Protein AF-R7QZA1-F1 (afdb_monomer_lite)

Secondary structure (DSSP, 8-state):
-HHHHHHHHHHHHHHHHHHHHTT-HHHHHHHHHHHHHHHHHTT--HHHHHHHHHHHHHHHT-HHHHHHHHHHHHHHGGGTTGGGGSGGGTT----PPPHHHHHHHHHHHHHHTT-HHHHGGGTTTGGGG-

pLDDT: mean 94.54, std 4.52, range [63.0, 98.5]

Radius of gyration: 15.65 Å; chains: 1; bounding box: 40×24×46 Å

Structure (mmCIF, N/CA/C/O backbone):
data_AF-R7QZA1-F1
#
_entry.id   AF-R7QZA1-F1
#
loop_
_atom_site.group_PDB
_atom_site.id
_atom_site.type_symbol
_atom_site.label_atom_id
_atom_site.label_alt_id
_atom_site.label_comp_id
_atom_site.label_asym_id
_atom_site.label_entity_id
_atom_site.label_seq_id
_atom_site.pdbx_PDB_ins_code
_atom_site.Cartn_x
_atom_site.Cartn_y
_atom_site.Cartn_z
_atom_site.occupancy
_atom_site.B_iso_or_equiv
_atom_site.auth_seq_id
_atom_site.auth_comp_id
_atom_site.auth_asym_id
_atom_site.auth_atom_id
_atom_site.pdbx_PDB_model_num
ATOM 1 N N . MET A 1 1 ? 3.868 4.791 -19.914 1.00 91.19 1 MET A N 1
ATOM 2 C CA . MET A 1 1 ? 3.240 3.772 -19.039 1.00 91.19 1 MET A CA 1
ATOM 3 C C . MET A 1 1 ? 3.410 4.095 -17.564 1.00 91.19 1 MET A C 1
ATOM 5 O O . MET A 1 1 ? 2.416 4.405 -16.925 1.00 91.19 1 MET A O 1
ATOM 9 N N . PHE A 1 2 ? 4.637 4.113 -17.031 1.00 92.81 2 PHE A N 1
ATOM 10 C CA . PHE A 1 2 ? 4.873 4.350 -15.596 1.00 92.81 2 PHE A CA 1
ATOM 11 C C . PHE A 1 2 ? 4.311 5.692 -15.090 1.00 92.81 2 PHE A C 1
ATOM 13 O O . PHE A 1 2 ? 3.641 5.731 -14.064 1.00 92.81 2 PHE A O 1
ATOM 20 N N . SER A 1 3 ? 4.501 6.782 -15.843 1.00 93.62 3 SER A N 1
ATOM 21 C CA . SER A 1 3 ? 3.927 8.099 -15.515 1.00 93.62 3 SER A CA 1
ATOM 22 C C . SER A 1 3 ? 2.399 8.083 -15.417 1.00 93.62 3 SER A C 1
ATOM 24 O O . SER A 1 3 ? 1.824 8.775 -14.581 1.00 93.62 3 SER A O 1
ATOM 26 N N . GLU A 1 4 ? 1.745 7.279 -16.258 1.00 95.44 4 GLU A N 1
ATOM 27 C CA . GLU A 1 4 ? 0.286 7.252 -16.360 1.00 95.44 4 GLU A CA 1
ATOM 28 C C . GLU A 1 4 ? -0.306 6.510 -15.171 1.00 95.44 4 GLU A C 1
ATOM 30 O O . GLU A 1 4 ? -1.271 6.994 -14.585 1.00 95.44 4 GLU A O 1
ATOM 35 N N . TYR A 1 5 ? 0.334 5.412 -14.754 1.00 96.38 5 TYR A N 1
ATOM 36 C CA . TYR A 1 5 ? 0.032 4.758 -13.485 1.00 96.38 5 TYR A CA 1
ATOM 37 C C . TYR A 1 5 ? 0.113 5.756 -12.323 1.00 96.38 5 TYR A C 1
ATOM 39 O O . TYR A 1 5 ? -0.856 5.899 -11.581 1.00 96.38 5 TYR A O 1
ATOM 47 N N . GLN A 1 6 ? 1.223 6.498 -12.200 1.00 95.50 6 GLN A N 1
ATOM 48 C CA . GLN A 1 6 ? 1.401 7.456 -11.100 1.00 95.50 6 GLN A CA 1
ATOM 49 C C . GLN A 1 6 ? 0.320 8.542 -11.109 1.00 95.50 6 GLN A C 1
ATOM 51 O O . GLN A 1 6 ? -0.262 8.843 -10.067 1.00 95.50 6 GLN A O 1
ATOM 56 N N . ARG A 1 7 ? 0.001 9.097 -12.285 1.00 98.00 7 ARG A N 1
ATOM 57 C CA . ARG A 1 7 ? -1.039 10.123 -12.413 1.00 98.00 7 ARG A CA 1
ATOM 58 C C . ARG A 1 7 ? -2.415 9.584 -12.030 1.00 98.00 7 ARG A C 1
ATOM 60 O O . ARG A 1 7 ? -3.106 10.216 -11.237 1.00 98.00 7 ARG A O 1
ATOM 67 N N . VAL A 1 8 ? -2.826 8.448 -12.593 1.00 98.06 8 VAL A N 1
ATOM 68 C CA . VAL A 1 8 ? -4.161 7.883 -12.339 1.00 98.06 8 VAL A CA 1
ATOM 69 C C . VAL A 1 8 ? -4.284 7.432 -10.883 1.00 98.06 8 VAL A C 1
ATOM 71 O O . VAL A 1 8 ? -5.282 7.748 -10.238 1.00 98.06 8 VAL A O 1
ATOM 74 N N . ASN A 1 9 ? -3.250 6.792 -10.328 1.00 97.06 9 ASN A N 1
ATOM 75 C CA . ASN A 1 9 ? -3.229 6.402 -8.921 1.00 97.06 9 ASN A CA 1
ATOM 76 C C . ASN A 1 9 ? -3.318 7.623 -7.991 1.00 97.06 9 ASN A C 1
ATOM 78 O O . ASN A 1 9 ? -4.054 7.588 -7.010 1.00 97.06 9 ASN A O 1
ATOM 82 N N . GLY A 1 10 ? -2.624 8.719 -8.320 1.00 97.69 10 GLY A N 1
ATOM 83 C CA . GLY A 1 10 ? -2.718 9.980 -7.581 1.00 97.69 10 GLY A CA 1
ATOM 84 C C . GLY A 1 10 ? -4.120 10.597 -7.613 1.00 97.69 10 GLY A C 1
ATOM 85 O O . GLY A 1 10 ? -4.598 11.072 -6.585 1.00 97.69 10 GLY A O 1
ATOM 86 N N . ILE A 1 11 ? -4.813 10.538 -8.757 1.00 98.31 11 ILE A N 1
ATOM 87 C CA . ILE A 1 11 ? -6.209 10.993 -8.877 1.00 98.31 11 ILE A CA 1
ATOM 88 C C . ILE A 1 11 ? -7.128 10.143 -7.993 1.00 98.31 11 ILE A C 1
ATOM 90 O O . ILE A 1 11 ? -7.892 10.700 -7.206 1.00 98.31 11 ILE A O 1
ATOM 94 N N . PHE A 1 12 ? -7.031 8.811 -8.070 1.00 98.00 12 PHE A N 1
ATOM 95 C CA . PHE A 1 12 ? -7.829 7.918 -7.223 1.00 98.00 12 PHE A CA 1
ATOM 96 C C . PHE A 1 12 ? -7.540 8.121 -5.739 1.00 98.00 12 PHE A C 1
ATOM 98 O O . PHE A 1 12 ? -8.478 8.169 -4.949 1.00 98.00 12 PHE A O 1
ATOM 105 N N . HIS A 1 13 ? -6.279 8.333 -5.363 1.00 97.69 13 HIS A N 1
ATOM 106 C CA . HIS A 1 13 ? -5.926 8.643 -3.984 1.00 97.69 13 HIS A CA 1
ATOM 107 C C . HIS A 1 13 ? -6.537 9.974 -3.517 1.00 97.69 13 HIS A C 1
ATOM 109 O O . HIS A 1 13 ? -7.097 10.046 -2.427 1.00 97.69 13 HIS A O 1
ATOM 115 N N . GLY A 1 14 ? -6.516 11.019 -4.351 1.00 98.19 14 GLY A N 1
ATOM 116 C CA . GLY A 1 14 ? -7.181 12.288 -4.039 1.00 98.19 14 GLY A CA 1
ATOM 117 C C . GLY A 1 14 ? -8.697 12.137 -3.857 1.00 98.19 14 GLY A C 1
ATOM 118 O O . GLY A 1 14 ? -9.266 12.687 -2.914 1.00 98.19 14 GLY A O 1
ATOM 119 N N . MET A 1 15 ? -9.347 11.345 -4.717 1.00 98.44 15 MET A N 1
ATOM 120 C CA . MET A 1 15 ? -10.767 10.999 -4.574 1.00 98.44 15 MET A CA 1
ATOM 121 C C . MET A 1 15 ? -11.029 10.201 -3.292 1.00 98.44 15 MET A C 1
ATOM 123 O O . MET A 1 15 ? -12.037 10.430 -2.633 1.00 98.44 15 MET A O 1
ATOM 127 N N . TYR A 1 16 ? -10.116 9.302 -2.918 1.00 98.31 16 TYR A N 1
ATOM 128 C CA . TYR A 1 16 ? -10.225 8.476 -1.717 1.00 98.31 16 TYR A CA 1
ATOM 129 C C . TYR A 1 16 ? -10.177 9.341 -0.458 1.00 98.31 16 TYR A C 1
ATOM 131 O O . TYR A 1 16 ? -11.059 9.245 0.390 1.00 98.31 16 TYR A O 1
ATOM 139 N N . LEU A 1 17 ? -9.221 10.272 -0.380 1.00 97.69 17 LEU A N 1
ATOM 140 C CA . LEU A 1 17 ? -9.145 11.234 0.722 1.00 97.69 17 LEU A CA 1
ATOM 141 C C . LEU A 1 17 ? -10.403 12.110 0.811 1.00 97.69 17 LEU A C 1
ATOM 143 O O . LEU A 1 17 ? -10.862 12.427 1.909 1.00 97.69 17 LEU A O 1
ATOM 147 N N . LEU A 1 18 ? -10.982 12.491 -0.333 1.00 98.38 18 LEU A N 1
ATOM 148 C CA . LEU A 1 18 ? -12.240 13.234 -0.362 1.00 98.38 18 LEU A CA 1
ATOM 149 C C . LEU A 1 18 ? -13.416 12.390 0.154 1.00 98.38 18 LEU A C 1
ATOM 151 O O . LEU A 1 18 ? -14.217 12.909 0.927 1.00 98.38 18 LEU A O 1
ATOM 155 N N . ALA A 1 19 ? -13.497 11.116 -0.235 1.00 98.31 19 ALA A N 1
ATOM 156 C CA . ALA A 1 19 ? -14.520 10.186 0.243 1.00 98.31 19 ALA A CA 1
ATOM 157 C C . ALA A 1 19 ? -14.430 9.990 1.764 1.00 98.31 19 ALA A C 1
ATOM 159 O O . ALA A 1 19 ? -15.436 10.128 2.453 1.00 98.31 19 ALA A O 1
ATOM 160 N N . LEU A 1 20 ? -13.220 9.793 2.302 1.00 96.88 20 LEU A N 1
ATOM 161 C CA . LEU A 1 20 ? -12.992 9.717 3.748 1.00 96.88 20 LEU A CA 1
ATOM 162 C C . LEU A 1 20 ? -13.439 10.988 4.475 1.00 96.88 20 LEU A C 1
ATOM 164 O O . LEU A 1 20 ? -14.112 10.910 5.498 1.00 96.88 20 LEU A O 1
ATOM 168 N N . LYS A 1 21 ? -13.111 12.169 3.933 1.00 97.69 21 LYS A N 1
ATOM 169 C CA . LYS A 1 21 ? -13.537 13.458 4.503 1.00 97.69 21 LYS A CA 1
ATOM 170 C C . LYS A 1 21 ? -15.062 13.624 4.514 1.00 97.69 21 LYS A C 1
ATOM 172 O O . LYS A 1 21 ? -15.581 14.366 5.341 1.00 97.69 21 LYS A O 1
ATOM 177 N N . GLN A 1 22 ? -15.757 12.989 3.575 1.00 98.00 22 GLN A N 1
ATOM 178 C CA . GLN A 1 22 ? -17.217 12.996 3.470 1.00 98.00 22 GLN A CA 1
ATOM 179 C C . GLN A 1 22 ? -17.873 11.821 4.207 1.00 98.00 22 GLN A C 1
ATOM 181 O O . GLN A 1 22 ? -19.086 11.667 4.109 1.00 98.00 22 GLN A O 1
ATOM 186 N N . GLU A 1 23 ? -17.089 11.000 4.916 1.00 96.94 23 GLU A N 1
ATOM 187 C CA . GLU A 1 23 ? -17.543 9.776 5.587 1.00 96.94 23 GLU A CA 1
ATOM 188 C C . GLU A 1 23 ? -18.220 8.764 4.632 1.00 96.94 23 GLU A C 1
ATOM 190 O O . GLU A 1 23 ? -18.958 7.875 5.055 1.00 96.94 23 GLU A O 1
ATOM 195 N N . ASP A 1 24 ? -17.936 8.847 3.326 1.00 98.19 24 ASP A N 1
ATOM 196 C CA . ASP A 1 24 ? -18.437 7.911 2.315 1.00 98.19 24 ASP A CA 1
ATOM 197 C C . ASP A 1 24 ? -17.512 6.691 2.218 1.00 98.19 24 ASP A C 1
ATOM 199 O O . ASP A 1 24 ? -16.702 6.540 1.295 1.00 98.19 24 ASP A O 1
ATOM 203 N N . LEU A 1 25 ? -17.626 5.803 3.208 1.00 96.19 25 LEU A N 1
ATOM 204 C CA . LEU A 1 25 ? -16.818 4.583 3.282 1.00 96.19 25 LEU A CA 1
ATOM 205 C C . LEU A 1 25 ? -17.056 3.655 2.085 1.00 96.19 25 LEU A C 1
ATOM 207 O O . LEU A 1 25 ? -16.124 3.017 1.600 1.00 96.19 25 LEU A O 1
ATOM 211 N N . LYS A 1 26 ? -18.278 3.622 1.541 1.00 98.12 26 LYS A N 1
ATOM 212 C CA . LYS A 1 26 ? -18.586 2.816 0.353 1.00 98.12 26 LYS A CA 1
ATOM 213 C C . LYS A 1 26 ? -17.762 3.280 -0.848 1.00 98.12 26 LYS A C 1
ATOM 215 O O . LYS A 1 26 ? -17.214 2.447 -1.574 1.00 98.12 26 LYS A O 1
ATOM 220 N N . MET A 1 27 ? -17.662 4.592 -1.054 1.00 98.25 27 MET A N 1
ATOM 221 C CA . MET A 1 27 ? -16.810 5.157 -2.095 1.00 98.25 27 MET A CA 1
ATOM 222 C C . MET A 1 27 ? -15.321 4.947 -1.788 1.00 98.25 27 MET A C 1
ATOM 224 O O . MET A 1 27 ? -14.554 4.663 -2.708 1.00 98.25 27 MET A O 1
ATOM 228 N N . ALA A 1 28 ? -14.908 5.017 -0.518 1.00 98.38 28 ALA A N 1
ATOM 229 C CA . ALA A 1 28 ? -13.529 4.744 -0.115 1.00 98.38 28 ALA A CA 1
ATOM 230 C C . ALA A 1 28 ? -13.092 3.304 -0.462 1.00 98.38 28 ALA A C 1
ATOM 232 O O . ALA A 1 28 ? -12.062 3.134 -1.118 1.00 98.38 28 ALA A O 1
ATOM 233 N N . HIS A 1 29 ? -13.902 2.287 -0.130 1.00 98.19 29 HIS A N 1
ATOM 234 C CA . HIS A 1 29 ? -13.655 0.893 -0.534 1.00 98.19 29 HIS A CA 1
ATOM 235 C C . HIS A 1 29 ? -13.566 0.748 -2.054 1.00 98.19 29 HIS A C 1
ATOM 237 O O . HIS A 1 29 ? -12.600 0.182 -2.565 1.00 98.19 29 HIS A O 1
ATOM 243 N N . LEU A 1 30 ? -14.541 1.306 -2.785 1.00 98.44 30 LEU A N 1
ATOM 244 C CA . LEU A 1 30 ? -14.558 1.236 -4.247 1.00 98.44 30 LEU A CA 1
ATOM 245 C C . LEU A 1 30 ? -13.271 1.811 -4.853 1.00 98.44 30 LEU A C 1
ATOM 247 O O . LEU A 1 30 ? -12.732 1.255 -5.807 1.00 98.44 30 LEU A O 1
ATOM 251 N N . LEU A 1 31 ? -12.776 2.927 -4.319 1.00 98.50 31 LEU A N 1
ATOM 252 C CA . LEU A 1 31 ? -11.560 3.567 -4.813 1.00 98.50 31 LEU A CA 1
ATOM 253 C C . LEU A 1 31 ? -10.308 2.741 -4.521 1.00 98.50 31 LEU A C 1
ATOM 255 O O . LEU A 1 31 ? -9.463 2.621 -5.407 1.00 98.50 31 LEU A O 1
ATOM 259 N N . VAL A 1 32 ? -10.213 2.116 -3.346 1.00 98.06 32 VAL A N 1
ATOM 260 C CA . VAL A 1 32 ? -9.119 1.185 -3.028 1.00 98.06 32 VAL A CA 1
ATOM 261 C C . VAL A 1 32 ? -9.134 -0.021 -3.968 1.00 98.06 32 VAL A C 1
ATOM 263 O O . VAL A 1 32 ? -8.090 -0.370 -4.524 1.00 98.06 32 VAL A O 1
ATOM 266 N N . ASP A 1 33 ? -10.305 -0.599 -4.241 1.00 98.25 33 ASP A N 1
ATOM 267 C CA . ASP A 1 33 ? -10.441 -1.688 -5.216 1.00 98.25 33 ASP A CA 1
ATOM 268 C C . ASP A 1 33 ? -9.986 -1.247 -6.614 1.00 98.25 33 ASP A C 1
ATOM 270 O O . ASP A 1 33 ? -9.240 -1.963 -7.289 1.00 98.25 33 ASP A O 1
ATOM 274 N N . LYS A 1 34 ? -10.344 -0.026 -7.034 1.00 98.25 34 LYS A N 1
ATOM 275 C CA . LYS A 1 34 ? -9.889 0.546 -8.311 1.00 98.25 34 LYS A CA 1
ATOM 276 C C . LYS A 1 34 ? -8.382 0.792 -8.347 1.00 98.25 34 LYS A C 1
ATOM 278 O O . LYS A 1 34 ? -7.772 0.586 -9.395 1.00 98.25 34 LYS A O 1
ATOM 283 N N . GLN A 1 35 ? -7.759 1.191 -7.239 1.00 98.19 35 GLN A N 1
ATOM 284 C CA . GLN A 1 35 ? -6.299 1.314 -7.152 1.00 98.19 35 GLN A CA 1
ATOM 285 C C . GLN A 1 35 ? -5.611 -0.051 -7.263 1.00 98.19 35 GLN A C 1
ATOM 287 O O . GLN A 1 35 ? -4.623 -0.177 -7.984 1.00 98.19 35 GLN A O 1
ATOM 292 N N . VAL A 1 36 ? -6.157 -1.095 -6.636 1.00 98.00 36 VAL A N 1
ATOM 293 C CA . VAL A 1 36 ? -5.651 -2.470 -6.772 1.00 98.00 36 VAL A CA 1
ATOM 294 C C . VAL A 1 36 ? -5.785 -2.972 -8.212 1.00 98.00 36 VAL A C 1
ATOM 296 O O . VAL A 1 36 ? -4.843 -3.546 -8.760 1.00 98.00 36 VAL A O 1
ATOM 299 N N . GLU A 1 37 ? -6.939 -2.767 -8.849 1.00 98.19 37 GLU A N 1
ATOM 300 C CA . GLU A 1 37 ? -7.137 -3.105 -10.264 1.00 98.19 37 GLU A CA 1
ATOM 301 C C . GLU A 1 37 ? -6.143 -2.355 -11.159 1.00 98.19 37 GLU A C 1
ATOM 303 O O . GLU A 1 37 ? -5.578 -2.944 -12.081 1.00 98.19 37 GLU A O 1
ATOM 308 N N . LEU A 1 38 ? -5.879 -1.079 -10.863 1.00 97.88 38 LEU A N 1
ATOM 309 C CA . LEU A 1 38 ? -4.898 -0.267 -11.575 1.00 97.88 38 LEU A CA 1
ATOM 310 C C . LEU A 1 38 ? -3.476 -0.826 -11.414 1.00 97.88 38 LEU A C 1
ATOM 312 O O . LEU A 1 38 ? -2.764 -0.951 -12.408 1.00 97.88 38 LEU A O 1
ATOM 316 N N . VAL A 1 39 ? -3.076 -1.209 -10.197 1.00 97.62 39 VAL A N 1
ATOM 317 C CA . VAL A 1 39 ? -1.785 -1.865 -9.921 1.00 97.62 39 VAL A CA 1
ATOM 318 C C . VAL A 1 39 ? -1.616 -3.125 -10.768 1.00 97.62 39 VAL A C 1
ATOM 320 O O . VAL A 1 39 ? -0.551 -3.321 -11.356 1.00 97.62 39 VAL A O 1
ATOM 323 N N . LYS A 1 40 ? -2.664 -3.950 -10.871 1.00 97.00 40 LYS A N 1
ATOM 324 C CA . LYS A 1 40 ? -2.661 -5.174 -11.687 1.00 97.00 40 LYS A CA 1
ATOM 325 C C . LYS A 1 40 ? -2.601 -4.868 -13.180 1.00 97.00 40 LYS A C 1
ATOM 327 O O . LYS A 1 40 ? -1.787 -5.454 -13.882 1.00 97.00 40 LYS A O 1
ATOM 332 N N . CYS A 1 41 ? -3.420 -3.929 -13.648 1.00 97.25 41 CYS A N 1
ATOM 333 C CA . CYS A 1 41 ? -3.469 -3.496 -15.047 1.00 97.25 41 CYS A CA 1
ATOM 334 C C . CYS A 1 41 ? -2.113 -2.961 -15.534 1.00 97.25 41 CYS A C 1
ATOM 336 O O . CYS A 1 41 ? -1.713 -3.209 -16.668 1.00 97.25 41 CYS A O 1
ATOM 338 N N . PHE A 1 42 ? -1.386 -2.262 -14.660 1.00 97.25 42 PHE A N 1
ATOM 339 C CA . PHE A 1 42 ? -0.054 -1.729 -14.941 1.00 97.25 42 PHE A CA 1
ATOM 340 C C . PHE A 1 42 ? 1.086 -2.654 -14.491 1.00 97.25 42 PHE A C 1
ATOM 342 O O . PHE A 1 42 ? 2.242 -2.249 -14.561 1.00 97.25 42 PHE A O 1
ATOM 349 N N . GLU A 1 43 ? 0.792 -3.874 -14.038 1.00 96.81 43 GLU A N 1
ATOM 350 C CA . GLU A 1 43 ? 1.780 -4.879 -13.616 1.00 96.81 43 GLU A CA 1
ATOM 351 C C . GLU A 1 43 ? 2.795 -4.370 -12.571 1.00 96.81 43 GLU A C 1
ATOM 353 O O . GLU A 1 43 ? 3.941 -4.810 -12.534 1.00 96.81 43 GLU A O 1
ATOM 358 N N . MET A 1 44 ? 2.386 -3.440 -11.700 1.00 95.81 44 MET A N 1
ATOM 359 C CA . MET A 1 44 ? 3.294 -2.765 -10.759 1.00 95.81 44 MET A CA 1
ATOM 360 C C . MET A 1 44 ? 3.800 -3.696 -9.643 1.00 95.81 44 MET A C 1
ATOM 362 O O . MET A 1 44 ? 4.881 -3.480 -9.097 1.00 95.81 44 MET A O 1
ATOM 366 N N . GLY A 1 45 ? 3.044 -4.751 -9.324 1.00 94.88 45 GLY A N 1
ATOM 367 C CA . GLY A 1 45 ? 3.448 -5.823 -8.411 1.00 94.88 45 GLY A CA 1
ATOM 368 C C . GLY A 1 45 ? 2.809 -5.768 -7.017 1.00 94.88 45 GLY A C 1
ATOM 369 O O . GLY A 1 45 ? 2.191 -4.783 -6.612 1.00 94.88 45 GLY A O 1
ATOM 370 N N . LYS A 1 46 ? 2.984 -6.860 -6.258 1.00 93.94 46 LYS A N 1
ATOM 371 C CA . LYS A 1 46 ? 2.279 -7.116 -4.985 1.00 93.94 46 LYS A CA 1
ATOM 372 C C . LYS A 1 46 ? 2.537 -6.084 -3.889 1.00 93.94 46 LYS A C 1
ATOM 374 O O . LYS A 1 46 ? 1.641 -5.818 -3.098 1.00 93.94 46 LYS A O 1
ATOM 379 N N . TYR A 1 47 ? 3.730 -5.484 -3.857 1.00 96.62 47 TYR A N 1
ATOM 380 C CA . TYR A 1 47 ? 4.031 -4.414 -2.904 1.00 96.62 47 TYR A CA 1
ATOM 381 C C . TYR A 1 47 ? 3.004 -3.277 -3.007 1.00 96.62 47 TYR A C 1
ATOM 383 O O . TYR A 1 47 ? 2.471 -2.824 -1.997 1.00 96.62 47 TYR A O 1
ATOM 391 N N . TYR A 1 48 ? 2.695 -2.847 -4.234 1.00 96.62 48 TYR A N 1
ATOM 392 C CA . TYR A 1 48 ? 1.746 -1.763 -4.468 1.00 96.62 48 TYR A CA 1
ATOM 393 C C . TYR A 1 48 ? 0.303 -2.200 -4.210 1.00 96.62 48 TYR A C 1
ATOM 395 O O . TYR A 1 48 ? -0.473 -1.407 -3.692 1.00 96.62 48 TYR A O 1
ATOM 403 N N . GLU A 1 49 ? -0.047 -3.462 -4.486 1.00 96.06 49 GLU A N 1
ATOM 404 C CA . GLU A 1 49 ? -1.372 -3.999 -4.146 1.00 96.06 49 GLU A CA 1
ATOM 405 C C . GLU A 1 49 ? -1.634 -3.971 -2.637 1.00 96.06 49 GLU A C 1
ATOM 407 O O . GLU A 1 49 ? -2.741 -3.639 -2.208 1.00 96.06 49 GLU A O 1
ATOM 412 N N . ALA A 1 50 ? -0.629 -4.333 -1.835 1.00 97.38 50 ALA A N 1
ATOM 413 C CA . ALA A 1 50 ? -0.726 -4.302 -0.383 1.00 97.38 50 ALA A CA 1
ATOM 414 C C . ALA A 1 50 ? -0.761 -2.856 0.137 1.00 97.38 50 ALA A C 1
ATOM 416 O O . ALA A 1 50 ? -1.616 -2.512 0.953 1.00 97.38 50 ALA A O 1
ATOM 417 N N . ALA A 1 51 ? 0.095 -1.982 -0.405 1.00 96.00 51 ALA A N 1
ATOM 418 C CA . ALA A 1 51 ? 0.127 -0.565 -0.050 1.00 96.00 51 ALA A CA 1
ATOM 419 C C . ALA A 1 51 ? -1.212 0.147 -0.317 1.00 96.00 51 ALA A C 1
ATOM 421 O O . ALA A 1 51 ? -1.657 0.927 0.521 1.00 96.00 51 ALA A O 1
ATOM 422 N N . SER A 1 52 ? -1.885 -0.147 -1.439 1.00 96.00 52 SER A N 1
ATOM 423 C CA . SER A 1 52 ? -3.203 0.428 -1.755 1.00 96.00 52 SER A CA 1
ATOM 424 C C . SER A 1 52 ? -4.278 0.066 -0.729 1.00 96.00 52 SER A C 1
ATOM 426 O O . SER A 1 52 ? -5.163 0.876 -0.477 1.00 96.00 52 SER A O 1
ATOM 428 N N . ARG A 1 53 ? -4.209 -1.127 -0.126 1.00 97.56 53 ARG A N 1
ATOM 429 C CA . ARG A 1 53 ? -5.201 -1.596 0.857 1.00 97.56 53 ARG A CA 1
ATOM 430 C C . ARG A 1 53 ? -4.886 -1.181 2.291 1.00 97.56 53 ARG A C 1
ATOM 432 O O . ARG A 1 53 ? -5.802 -1.069 3.100 1.00 97.56 53 ARG A O 1
ATOM 439 N N . LEU A 1 54 ? -3.608 -0.956 2.604 1.00 96.69 54 LEU A N 1
ATOM 440 C CA . LEU A 1 54 ? -3.147 -0.695 3.969 1.00 96.69 54 LEU A CA 1
ATOM 441 C C . LEU A 1 54 ? -3.830 0.527 4.591 1.00 96.69 54 LEU A C 1
ATOM 443 O O . LEU A 1 54 ? -4.221 0.478 5.750 1.00 96.69 54 LEU A O 1
ATOM 447 N N . GLU A 1 55 ? -3.986 1.615 3.833 1.00 91.69 55 GLU A N 1
ATOM 448 C CA . GLU A 1 55 ? -4.599 2.850 4.340 1.00 91.69 55 GLU A CA 1
ATOM 449 C C . GLU A 1 55 ? -6.016 2.638 4.867 1.00 91.69 55 GLU A C 1
ATOM 451 O O . GLU A 1 55 ? -6.338 3.113 5.954 1.00 91.69 55 GLU A O 1
ATOM 456 N N . LEU A 1 56 ? -6.838 1.887 4.138 1.00 95.56 56 LEU A N 1
ATOM 457 C CA . LEU A 1 56 ? -8.219 1.641 4.534 1.00 95.56 56 LEU A CA 1
ATOM 458 C C . LEU A 1 56 ? -8.298 0.710 5.747 1.00 95.56 56 LEU A C 1
ATOM 460 O O . LEU A 1 56 ? -8.961 1.044 6.725 1.00 95.56 56 LEU A O 1
ATOM 464 N N . ALA A 1 57 ? -7.522 -0.378 5.741 1.00 96.19 57 ALA A N 1
ATOM 465 C CA . ALA A 1 57 ? -7.462 -1.313 6.864 1.00 96.19 57 ALA A CA 1
ATOM 466 C C . ALA A 1 57 ? -7.023 -0.627 8.177 1.00 96.19 57 ALA A C 1
ATOM 468 O O . ALA A 1 57 ? -7.507 -0.970 9.254 1.00 96.19 57 ALA A O 1
ATOM 469 N N . LYS A 1 58 ? -6.141 0.384 8.104 1.00 93.94 58 LYS A N 1
ATOM 470 C CA . LYS A 1 58 ? -5.756 1.205 9.268 1.00 93.94 58 LYS A CA 1
ATOM 471 C C . LYS A 1 58 ? -6.906 2.057 9.795 1.00 93.94 58 LYS A C 1
ATOM 473 O O . LYS A 1 58 ? -7.080 2.149 11.006 1.00 93.94 58 LYS A O 1
ATOM 478 N N . ILE A 1 59 ? -7.663 2.697 8.903 1.00 93.12 59 ILE A N 1
ATOM 479 C CA . ILE A 1 59 ? -8.809 3.538 9.278 1.00 93.12 59 ILE A CA 1
ATOM 480 C C . ILE A 1 59 ? -9.889 2.692 9.952 1.00 93.12 59 ILE A C 1
ATOM 482 O O . ILE A 1 59 ? -10.453 3.104 10.964 1.00 93.12 59 ILE A O 1
ATOM 486 N N 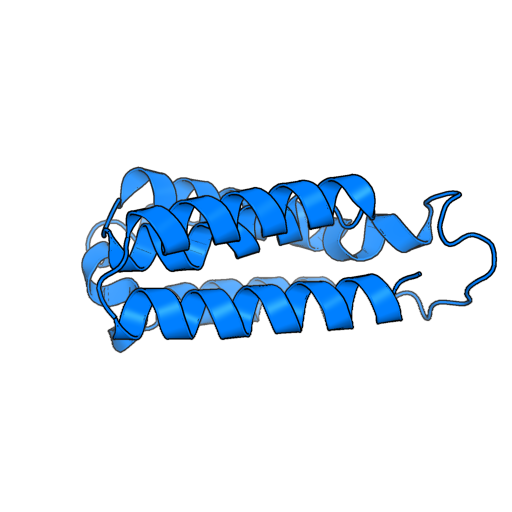. GLU A 1 60 ? -10.113 1.490 9.430 1.00 94.50 60 GLU A N 1
ATOM 487 C CA . GLU A 1 60 ? -11.073 0.516 9.959 1.00 94.50 60 GLU A CA 1
ATOM 488 C C . GLU A 1 60 ? -10.549 -0.228 11.194 1.00 94.50 60 GLU A C 1
ATOM 490 O O . GLU A 1 60 ? -11.319 -0.870 11.901 1.00 94.50 60 GLU A O 1
ATOM 495 N N . LYS A 1 61 ? -9.255 -0.075 11.505 1.00 92.88 61 LYS A N 1
ATOM 496 C CA . LYS A 1 61 ? -8.550 -0.737 12.613 1.00 92.88 61 LYS A CA 1
ATOM 497 C C . LYS A 1 61 ? -8.653 -2.266 12.559 1.00 92.88 61 LYS A C 1
ATOM 499 O O . LYS A 1 61 ? -8.683 -2.928 13.593 1.00 92.88 61 LYS A O 1
ATOM 504 N N . GLU A 1 62 ? -8.644 -2.822 11.352 1.00 94.44 62 GLU A N 1
ATOM 505 C CA . GLU A 1 62 ? -8.664 -4.265 11.098 1.00 94.44 62 GLU A CA 1
ATOM 506 C C . GLU A 1 62 ? -7.271 -4.863 11.350 1.00 94.44 62 GLU A C 1
ATOM 508 O O . GLU A 1 62 ? -6.463 -5.027 10.433 1.00 94.44 62 GLU A O 1
ATOM 513 N N . GLU A 1 63 ? -6.945 -5.144 12.615 1.00 94.50 63 GLU A N 1
ATOM 514 C CA . GLU A 1 63 ? -5.577 -5.470 13.051 1.00 94.50 63 GLU A CA 1
ATOM 515 C C . GLU A 1 63 ? -4.922 -6.611 12.262 1.00 94.50 63 GLU A C 1
ATOM 517 O O . GLU A 1 63 ? -3.796 -6.467 11.777 1.00 94.50 63 GLU A O 1
ATOM 522 N N . ASP A 1 64 ? -5.635 -7.731 12.099 1.00 95.50 64 ASP A N 1
ATOM 523 C CA . ASP A 1 64 ? -5.134 -8.906 11.378 1.00 95.50 64 ASP A CA 1
ATOM 524 C C . ASP A 1 64 ? -4.843 -8.580 9.913 1.00 95.50 64 ASP A C 1
ATOM 526 O O . ASP A 1 64 ? -3.819 -8.995 9.360 1.00 95.50 64 ASP A O 1
ATOM 530 N N . GLN A 1 65 ? -5.726 -7.798 9.288 1.00 96.44 65 GLN A N 1
ATOM 531 C CA . GLN A 1 65 ? -5.563 -7.385 7.904 1.00 96.44 65 GLN A CA 1
ATOM 532 C C . GLN A 1 65 ? -4.374 -6.436 7.756 1.00 96.44 65 GLN A C 1
ATOM 534 O O . GLN A 1 65 ? -3.571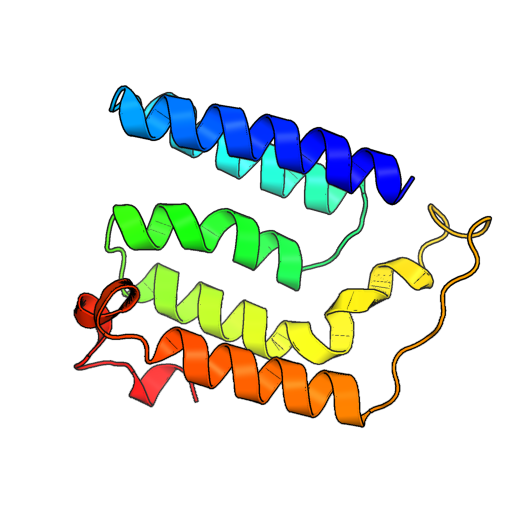 -6.600 6.837 1.00 96.44 65 GLN A O 1
ATOM 539 N N . VAL A 1 66 ? -4.214 -5.477 8.670 1.00 96.88 66 VAL A N 1
ATOM 540 C CA . VAL A 1 66 ? -3.082 -4.546 8.657 1.00 96.88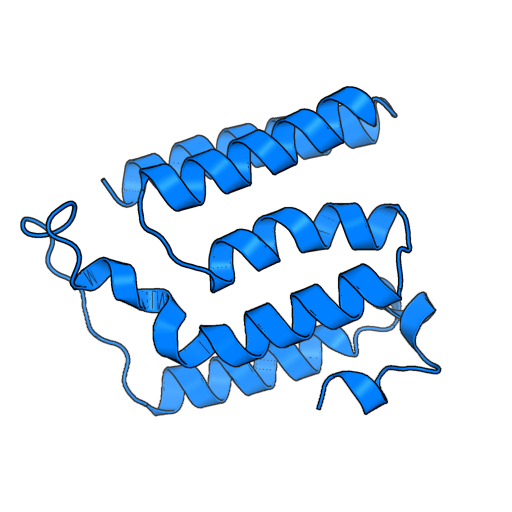 66 VAL A CA 1
ATOM 541 C C . VAL A 1 66 ? -1.761 -5.304 8.808 1.00 96.88 66 VAL A C 1
ATOM 543 O O . VAL A 1 66 ? -0.850 -5.090 8.008 1.00 96.88 66 VAL A O 1
ATOM 546 N N . ILE A 1 67 ? -1.660 -6.242 9.756 1.00 96.00 67 ILE A N 1
ATOM 547 C CA . ILE A 1 67 ? -0.455 -7.069 9.946 1.00 96.00 67 ILE A CA 1
ATOM 548 C C . ILE A 1 67 ? -0.165 -7.912 8.697 1.00 96.00 67 ILE A C 1
ATOM 550 O O . ILE A 1 67 ? 0.985 -7.975 8.251 1.00 96.00 67 ILE A O 1
ATOM 554 N N . ALA A 1 68 ? -1.185 -8.540 8.103 1.00 96.50 68 ALA A N 1
ATOM 555 C CA . ALA A 1 68 ? -1.025 -9.316 6.875 1.00 96.50 68 ALA A CA 1
ATOM 556 C C . ALA A 1 68 ? -0.494 -8.448 5.720 1.00 96.50 68 ALA A C 1
ATOM 558 O O . ALA A 1 68 ? 0.489 -8.815 5.073 1.00 96.50 68 ALA A O 1
ATOM 559 N N . LEU A 1 69 ? -1.071 -7.261 5.512 1.00 97.44 69 LEU A N 1
ATOM 560 C CA . LEU A 1 69 ? -0.643 -6.323 4.470 1.00 97.44 69 LEU A CA 1
ATOM 561 C C . LEU A 1 69 ? 0.783 -5.805 4.709 1.00 97.44 69 LEU A C 1
ATOM 563 O O . LEU A 1 69 ? 1.574 -5.726 3.770 1.00 97.44 69 LEU A O 1
ATOM 567 N N . MET A 1 70 ? 1.160 -5.515 5.958 1.00 96.62 70 MET A N 1
ATOM 568 C CA . MET A 1 70 ? 2.534 -5.135 6.306 1.00 96.62 70 MET A CA 1
ATOM 569 C C . MET A 1 70 ? 3.543 -6.237 5.967 1.00 96.62 70 MET A C 1
ATOM 571 O O . MET A 1 70 ? 4.605 -5.951 5.404 1.00 96.62 70 MET A O 1
ATOM 575 N N . LYS A 1 71 ? 3.211 -7.501 6.260 1.00 96.12 71 LYS A N 1
ATOM 576 C CA . LYS A 1 71 ? 4.037 -8.660 5.887 1.00 96.12 71 LYS A CA 1
ATOM 577 C C . LYS A 1 71 ? 4.169 -8.793 4.376 1.00 96.12 71 LYS A C 1
ATOM 579 O O . LYS A 1 71 ? 5.278 -8.998 3.882 1.00 96.12 71 LYS A O 1
ATOM 584 N N . GLU A 1 72 ? 3.071 -8.636 3.639 1.00 96.12 72 GLU A N 1
ATOM 585 C CA . GLU A 1 72 ? 3.087 -8.658 2.174 1.00 96.12 72 GLU A CA 1
ATOM 586 C C . GLU A 1 72 ? 3.971 -7.547 1.596 1.00 96.12 72 GLU A C 1
ATOM 588 O O . GLU A 1 72 ? 4.783 -7.810 0.706 1.00 96.12 72 GLU A O 1
ATOM 593 N N . MET A 1 73 ? 3.888 -6.329 2.140 1.00 96.69 73 MET A N 1
ATOM 594 C CA . MET A 1 73 ? 4.771 -5.228 1.750 1.00 96.69 73 MET A CA 1
ATOM 595 C C . MET A 1 73 ? 6.239 -5.562 2.032 1.00 96.69 73 MET A C 1
ATOM 597 O O . MET A 1 73 ? 7.079 -5.408 1.148 1.00 96.69 73 MET A O 1
ATOM 601 N N . LEU A 1 74 ? 6.563 -6.073 3.224 1.00 96.38 74 LEU A N 1
ATOM 602 C CA . LEU A 1 74 ? 7.932 -6.448 3.595 1.00 96.38 74 LEU A CA 1
ATOM 603 C C . LEU A 1 74 ? 8.501 -7.562 2.709 1.00 96.38 74 LEU A C 1
ATOM 605 O O . LEU A 1 74 ? 9.672 -7.494 2.327 1.00 96.38 74 LEU A O 1
ATOM 609 N N . ALA A 1 75 ? 7.692 -8.568 2.375 1.00 94.75 75 ALA A N 1
ATOM 610 C CA . ALA A 1 75 ? 8.063 -9.638 1.451 1.00 94.75 75 ALA A CA 1
ATOM 611 C C . ALA A 1 75 ? 8.216 -9.127 0.006 1.00 94.75 75 ALA A C 1
ATOM 613 O O . ALA A 1 75 ? 9.043 -9.634 -0.748 1.00 94.75 75 ALA A O 1
ATOM 614 N N . GLY A 1 76 ? 7.447 -8.103 -0.372 1.00 94.81 76 GLY A N 1
ATOM 615 C CA . GLY A 1 76 ? 7.461 -7.494 -1.699 1.00 94.81 76 GLY A CA 1
ATOM 616 C C . GLY A 1 76 ? 8.594 -6.496 -1.953 1.00 94.81 76 GLY A C 1
ATOM 617 O O . GLY A 1 76 ? 8.778 -6.108 -3.104 1.00 94.81 76 GLY A O 1
ATOM 618 N N . VAL A 1 77 ? 9.366 -6.083 -0.937 1.00 95.31 77 VAL A N 1
ATOM 619 C CA . VAL A 1 77 ? 10.411 -5.043 -1.074 1.00 95.31 77 VAL A CA 1
ATOM 620 C C . VAL A 1 77 ? 11.413 -5.365 -2.183 1.00 95.31 77 VAL A C 1
ATOM 622 O O . VAL A 1 77 ? 11.676 -4.517 -3.032 1.00 95.31 77 VAL A O 1
ATOM 625 N N . SER A 1 78 ? 11.946 -6.589 -2.222 1.00 92.44 78 SER A N 1
ATOM 626 C CA . SER A 1 78 ? 12.922 -7.005 -3.243 1.00 92.44 78 SER A CA 1
ATOM 627 C C . SER A 1 78 ? 12.332 -7.067 -4.657 1.00 92.44 78 SER A C 1
ATOM 629 O O . SER A 1 78 ? 13.073 -7.060 -5.637 1.00 92.44 78 SER A O 1
ATOM 631 N N . LEU A 1 79 ? 11.002 -7.093 -4.773 1.00 93.50 79 LEU A N 1
ATOM 632 C CA . LEU A 1 79 ? 10.257 -7.211 -6.025 1.00 93.50 79 LEU A CA 1
ATOM 633 C C . LEU A 1 79 ? 9.537 -5.913 -6.420 1.00 93.50 79 LEU A C 1
ATOM 635 O O . LEU A 1 79 ? 8.817 -5.903 -7.421 1.00 93.50 79 LEU A O 1
ATOM 639 N N . ILE A 1 80 ? 9.737 -4.811 -5.686 1.00 94.44 80 ILE A N 1
ATOM 640 C CA . ILE A 1 80 ? 9.028 -3.537 -5.908 1.00 94.44 80 ILE A CA 1
ATOM 641 C C . ILE A 1 80 ? 9.277 -2.942 -7.304 1.00 94.44 80 ILE A C 1
ATOM 643 O O . ILE A 1 80 ? 8.451 -2.198 -7.811 1.00 94.44 80 ILE A O 1
ATOM 647 N N . ASN A 1 81 ? 10.380 -3.310 -7.961 1.00 94.44 81 ASN A N 1
ATOM 648 C CA . ASN A 1 81 ? 10.712 -2.869 -9.320 1.00 94.44 81 ASN A CA 1
ATOM 649 C C . ASN A 1 81 ? 10.597 -3.991 -10.364 1.00 94.44 81 ASN A C 1
ATOM 651 O O . ASN A 1 81 ? 11.155 -3.878 -11.451 1.00 94.44 81 ASN A O 1
ATOM 655 N N . SER A 1 82 ? 9.900 -5.089 -10.051 1.00 92.94 82 SER A N 1
ATOM 656 C CA . SER A 1 82 ? 9.731 -6.221 -10.981 1.00 92.94 82 SER A CA 1
ATOM 657 C C . SER A 1 82 ? 9.066 -5.821 -12.304 1.00 92.94 82 SER A C 1
ATOM 659 O O . SER A 1 82 ? 9.372 -6.406 -13.340 1.00 92.94 82 SER A O 1
ATOM 661 N N . PHE A 1 83 ? 8.250 -4.762 -12.301 1.00 94.44 83 PHE A N 1
ATOM 662 C CA . PHE A 1 83 ? 7.645 -4.194 -13.507 1.00 94.44 83 PHE A CA 1
ATOM 663 C C . PHE A 1 83 ? 8.668 -3.657 -14.527 1.00 94.44 83 PHE A C 1
ATOM 665 O O . PHE A 1 83 ? 8.330 -3.519 -15.699 1.00 94.44 83 PHE A O 1
ATOM 672 N N . TYR A 1 84 ? 9.926 -3.401 -14.136 1.00 94.00 84 TYR A N 1
ATOM 673 C CA . TYR A 1 84 ? 10.995 -3.035 -15.081 1.00 94.00 84 TYR A CA 1
ATOM 674 C C . TYR A 1 84 ? 11.242 -4.122 -16.131 1.00 94.00 84 TYR A C 1
ATOM 676 O O . TYR A 1 84 ? 11.666 -3.817 -17.241 1.00 94.00 84 TYR A O 1
ATOM 684 N N . GLU A 1 85 ? 10.965 -5.379 -15.783 1.00 92.69 85 GLU A N 1
ATOM 685 C CA . GLU A 1 85 ? 11.150 -6.536 -16.660 1.00 92.69 85 GLU A CA 1
ATOM 686 C C . GLU A 1 85 ? 9.865 -6.900 -17.429 1.00 92.69 85 GLU A C 1
ATOM 688 O O . GLU A 1 85 ? 9.863 -7.830 -18.236 1.00 92.69 85 GLU A O 1
ATOM 693 N N . SER A 1 86 ? 8.757 -6.183 -17.204 1.00 95.19 86 SER A N 1
ATOM 694 C CA . SER A 1 86 ? 7.498 -6.443 -17.902 1.00 95.19 86 SER A CA 1
ATOM 695 C C . SER A 1 86 ? 7.558 -5.974 -19.367 1.00 95.19 86 SER A C 1
ATOM 697 O O . SER A 1 86 ? 8.018 -4.859 -19.650 1.00 95.19 86 SER A O 1
ATOM 699 N N . PRO A 1 87 ? 7.005 -6.754 -20.322 1.00 95.69 87 PRO A N 1
ATOM 700 C CA . PRO A 1 87 ? 6.867 -6.333 -21.716 1.00 95.69 87 PRO A CA 1
ATOM 701 C C . PRO A 1 87 ? 6.147 -4.991 -21.894 1.00 95.69 87 PRO A C 1
ATOM 703 O O . PRO A 1 87 ? 6.421 -4.280 -22.864 1.00 95.69 87 PRO A O 1
ATOM 706 N N . LEU A 1 88 ? 5.263 -4.621 -20.960 1.00 95.75 88 LEU A N 1
ATOM 707 C CA . LEU A 1 88 ? 4.521 -3.360 -20.971 1.00 95.75 88 LEU A CA 1
ATOM 708 C C . LEU A 1 88 ? 5.448 -2.135 -20.907 1.00 95.75 88 LEU A C 1
ATOM 710 O O . LEU A 1 88 ? 5.138 -1.075 -21.457 1.00 95.75 88 LEU A O 1
ATOM 714 N N . TYR A 1 89 ? 6.615 -2.298 -20.280 1.00 96.38 89 TYR A N 1
ATOM 715 C CA . TYR A 1 89 ? 7.595 -1.241 -20.050 1.00 96.38 89 TYR A CA 1
ATOM 716 C C . TYR A 1 89 ? 8.856 -1.378 -20.905 1.00 96.38 89 TYR A C 1
ATOM 718 O O . TYR A 1 89 ? 9.775 -0.581 -20.753 1.00 96.38 89 TYR A O 1
ATOM 726 N N . ARG A 1 90 ? 8.888 -2.311 -21.867 1.00 94.38 90 ARG A N 1
ATOM 727 C CA . ARG A 1 90 ? 10.068 -2.629 -22.702 1.00 94.38 90 ARG A CA 1
ATOM 728 C C . ARG A 1 90 ? 10.722 -1.453 -23.442 1.00 94.38 90 ARG A C 1
ATOM 730 O O . ARG A 1 90 ? 11.822 -1.595 -23.956 1.00 94.38 90 ARG A O 1
ATOM 737 N N . HIS A 1 91 ? 9.998 -0.348 -23.602 1.00 93.12 91 HIS A N 1
ATOM 738 C CA . HIS A 1 91 ? 10.437 0.860 -24.304 1.00 93.12 91 HIS A CA 1
ATOM 739 C C . HIS A 1 91 ? 10.998 1.927 -23.351 1.00 93.12 91 HIS A C 1
ATOM 741 O O . HIS A 1 91 ? 11.354 3.014 -23.797 1.00 93.12 91 HIS A O 1
ATOM 747 N N . MET A 1 92 ? 11.015 1.655 -22.046 1.00 94.88 92 MET A N 1
ATOM 748 C CA . MET A 1 92 ? 11.487 2.566 -21.010 1.00 94.88 92 MET A CA 1
ATOM 749 C C . MET A 1 92 ? 12.837 2.081 -20.476 1.00 94.88 92 MET A C 1
ATOM 751 O O . MET A 1 92 ? 13.045 0.886 -20.283 1.00 94.88 92 MET A O 1
ATOM 755 N N . GLU A 1 93 ? 13.742 3.017 -20.204 1.00 93.31 93 GLU A N 1
ATOM 756 C CA . GLU A 1 93 ? 15.012 2.729 -19.540 1.00 93.31 93 GLU A CA 1
ATOM 757 C C . GLU A 1 93 ? 14.901 3.055 -18.051 1.00 93.31 93 GLU A C 1
ATOM 759 O O . GLU A 1 93 ? 14.576 4.181 -17.667 1.00 93.31 93 GLU A O 1
ATOM 764 N N . PHE A 1 94 ? 15.190 2.068 -17.203 1.00 92.31 94 PHE A N 1
ATOM 765 C CA . PHE A 1 94 ? 15.180 2.238 -15.756 1.00 92.31 94 PHE A CA 1
ATOM 766 C C . PHE A 1 94 ? 16.568 2.037 -15.169 1.00 92.31 94 PHE A C 1
ATOM 768 O O . PHE A 1 94 ? 17.277 1.078 -15.479 1.00 92.31 94 PHE A O 1
ATOM 775 N N . LYS A 1 95 ? 16.928 2.905 -14.224 1.00 91.62 95 LYS A N 1
ATOM 776 C CA . LYS A 1 95 ? 18.096 2.683 -13.378 1.00 91.62 95 LYS A CA 1
ATOM 777 C C . LYS A 1 95 ? 17.751 1.630 -12.325 1.00 91.62 95 LYS A C 1
ATOM 779 O O . LYS A 1 95 ? 16.957 1.895 -11.422 1.00 91.62 95 LYS A O 1
ATOM 784 N N . LYS A 1 96 ? 18.364 0.447 -12.423 1.00 89.06 96 LYS A N 1
ATOM 785 C CA . LYS A 1 96 ? 18.209 -0.607 -11.411 1.00 89.06 96 LYS A CA 1
ATOM 786 C C . LYS A 1 96 ? 18.799 -0.133 -10.072 1.00 89.06 96 LYS A C 1
ATOM 788 O O . LYS A 1 96 ? 19.940 0.339 -10.058 1.00 89.06 96 LYS A O 1
ATOM 793 N N . PRO A 1 97 ? 18.054 -0.217 -8.957 1.00 91.19 97 PRO A N 1
ATOM 794 C CA . PRO A 1 97 ? 18.613 0.077 -7.646 1.00 91.19 97 PRO A CA 1
ATOM 795 C C . PRO A 1 97 ? 19.668 -0.964 -7.264 1.00 91.19 97 PRO A C 1
ATOM 797 O O . PRO A 1 97 ? 19.557 -2.131 -7.634 1.00 91.19 97 PRO A O 1
ATOM 800 N N . GLY A 1 98 ? 20.677 -0.547 -6.500 1.00 91.56 98 GLY A N 1
ATOM 801 C CA . GLY A 1 98 ? 21.610 -1.483 -5.868 1.00 91.56 98 GLY A CA 1
ATOM 802 C C . GLY A 1 98 ? 20.990 -2.158 -4.642 1.00 91.56 98 GLY A C 1
ATOM 803 O O . GLY A 1 98 ? 20.014 -1.663 -4.088 1.00 91.56 98 GLY A O 1
ATOM 804 N N . GLU A 1 99 ? 21.591 -3.247 -4.165 1.00 91.25 99 GLU A N 1
ATOM 805 C CA . GLU A 1 99 ? 21.081 -4.039 -3.029 1.00 91.25 99 GLU A CA 1
ATOM 806 C C . GLU A 1 99 ? 20.819 -3.204 -1.764 1.00 91.25 99 GLU A C 1
ATOM 808 O O . GLU A 1 99 ? 19.774 -3.349 -1.127 1.00 91.25 99 GLU A O 1
ATOM 813 N N . LYS A 1 100 ? 21.700 -2.237 -1.469 1.00 94.88 100 LYS A N 1
ATOM 814 C CA . LYS A 1 100 ? 21.558 -1.310 -0.331 1.00 94.88 100 LYS A CA 1
ATOM 815 C C . LYS A 1 100 ? 20.225 -0.559 -0.317 1.00 94.88 100 LYS A C 1
ATOM 817 O O . LYS A 1 100 ? 19.686 -0.311 0.756 1.00 94.88 100 LYS A O 1
ATOM 822 N N . PHE A 1 101 ? 19.671 -0.235 -1.489 1.00 94.94 101 PHE A N 1
ATOM 823 C CA . PHE A 1 101 ? 18.373 0.437 -1.582 1.00 94.94 101 PHE A CA 1
ATOM 824 C C . PHE A 1 101 ? 17.257 -0.411 -0.960 1.00 94.94 101 PHE A C 1
ATOM 826 O O . PHE A 1 101 ? 16.426 0.110 -0.221 1.00 94.94 101 PHE A O 1
ATOM 833 N N . PHE A 1 102 ? 17.243 -1.719 -1.226 1.00 95.50 102 PHE A N 1
ATOM 834 C CA . PHE A 1 102 ? 16.209 -2.612 -0.706 1.00 95.50 102 PHE A CA 1
ATOM 835 C C . PHE A 1 102 ? 16.359 -2.834 0.803 1.00 95.50 102 PHE A C 1
ATOM 837 O O . PHE A 1 102 ? 15.358 -2.873 1.520 1.00 95.50 102 PHE A O 1
ATOM 844 N N . GLU A 1 103 ? 17.595 -2.920 1.303 1.00 95.62 103 GLU A N 1
ATOM 845 C CA . GLU A 1 103 ? 17.863 -2.987 2.743 1.00 95.62 103 GLU A CA 1
ATOM 846 C C . GLU A 1 103 ? 17.379 -1.728 3.474 1.00 95.62 103 GLU A C 1
ATOM 848 O O . GLU A 1 103 ? 16.720 -1.824 4.513 1.00 95.62 103 GLU A O 1
ATOM 853 N N . GLU A 1 104 ? 17.686 -0.547 2.931 1.00 96.75 104 GLU A N 1
ATOM 854 C CA . GLU A 1 104 ? 17.240 0.738 3.472 1.00 96.75 104 GLU A CA 1
ATOM 855 C C . GLU A 1 104 ? 15.717 0.871 3.416 1.00 96.75 104 GLU A C 1
ATOM 857 O O . GLU A 1 104 ? 15.100 1.247 4.4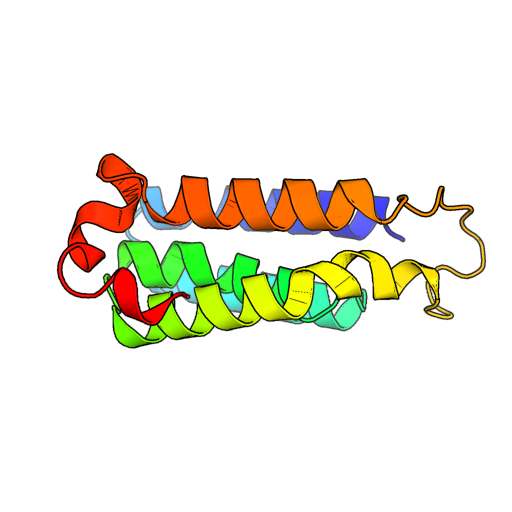13 1.00 96.75 104 GLU A O 1
ATOM 862 N N . LEU A 1 105 ? 15.089 0.492 2.299 1.00 96.12 105 LEU A N 1
ATOM 863 C CA . LEU A 1 105 ? 13.635 0.519 2.152 1.00 96.12 105 LEU A CA 1
ATOM 864 C C . LEU A 1 105 ? 12.948 -0.395 3.175 1.00 96.12 105 LEU A C 1
ATOM 866 O O . LEU A 1 105 ? 12.002 0.032 3.838 1.00 96.12 105 LEU A O 1
ATOM 870 N N . ARG A 1 106 ? 13.453 -1.621 3.374 1.00 95.81 106 ARG A N 1
ATOM 871 C CA . ARG A 1 106 ? 12.925 -2.544 4.392 1.00 95.81 106 ARG A CA 1
ATOM 872 C C . ARG A 1 106 ? 13.078 -1.975 5.806 1.00 95.81 106 ARG A C 1
ATOM 874 O O . ARG A 1 106 ? 12.126 -2.027 6.584 1.00 95.81 106 ARG A O 1
ATOM 881 N N . LYS A 1 107 ? 14.246 -1.412 6.144 1.00 95.81 107 LYS A N 1
ATOM 882 C CA . LYS A 1 107 ? 14.486 -0.763 7.449 1.00 95.81 107 LYS A CA 1
ATOM 883 C C . LYS A 1 107 ? 13.537 0.415 7.675 1.00 95.81 107 LYS A C 1
ATOM 885 O O . LYS A 1 107 ? 12.981 0.542 8.764 1.00 95.81 107 LYS A O 1
ATOM 890 N N . ASN A 1 108 ? 13.325 1.240 6.652 1.00 95.94 108 ASN A N 1
ATOM 891 C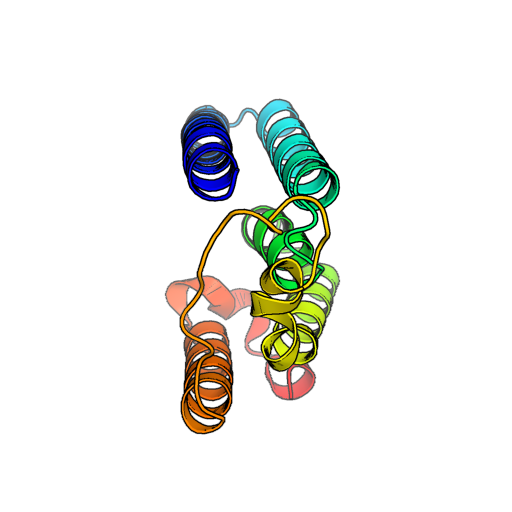 CA . ASN A 1 108 ? 12.420 2.383 6.721 1.00 95.94 108 ASN A CA 1
ATOM 892 C C . ASN A 1 108 ? 10.967 1.941 6.918 1.00 95.94 108 ASN A C 1
ATOM 894 O O . ASN A 1 108 ? 10.297 2.496 7.781 1.00 95.94 108 ASN A O 1
ATOM 898 N N . LEU A 1 109 ? 10.505 0.903 6.214 1.00 94.81 109 LEU A N 1
ATOM 899 C CA . LEU A 1 109 ? 9.162 0.343 6.410 1.00 94.81 109 LEU A CA 1
ATOM 900 C C . LEU A 1 109 ? 8.946 -0.157 7.839 1.00 94.81 109 LEU A C 1
ATOM 902 O O . LEU A 1 109 ? 7.977 0.233 8.483 1.00 94.81 109 LEU A O 1
ATOM 906 N N . LEU A 1 110 ? 9.885 -0.945 8.373 1.00 94.50 110 LEU A N 1
ATOM 907 C CA . LEU A 1 110 ? 9.817 -1.420 9.760 1.00 94.50 110 LEU A CA 1
ATOM 908 C C . LEU A 1 110 ? 9.803 -0.269 10.770 1.00 94.50 110 LEU A C 1
ATOM 910 O O . LEU A 1 110 ? 9.137 -0.363 11.797 1.00 94.50 110 LEU A O 1
ATOM 914 N N . LYS A 1 111 ? 10.533 0.817 10.491 1.00 93.94 111 LYS A N 1
ATOM 915 C CA . LYS A 1 111 ? 10.492 2.028 11.315 1.00 93.94 111 LYS A CA 1
ATOM 916 C C . LYS A 1 111 ? 9.122 2.706 11.232 1.00 93.94 111 LYS A C 1
ATOM 918 O O . LYS A 1 111 ? 8.579 3.053 12.273 1.00 93.94 111 LYS A O 1
ATOM 923 N N . CYS A 1 112 ? 8.560 2.862 10.033 1.00 92.81 112 CYS A N 1
ATOM 924 C CA . CYS A 1 112 ? 7.236 3.453 9.826 1.00 92.81 112 CYS A CA 1
ATOM 925 C C . CYS A 1 112 ? 6.126 2.660 10.524 1.00 92.81 112 CYS A C 1
ATOM 927 O O . CYS A 1 112 ? 5.246 3.260 11.122 1.00 92.81 112 CYS A O 1
ATOM 929 N N . PHE A 1 113 ? 6.177 1.326 10.508 1.00 92.31 113 PHE A N 1
ATOM 930 C CA . PHE A 1 113 ? 5.171 0.486 11.173 1.00 92.31 113 PHE A CA 1
ATOM 931 C C . PHE A 1 113 ? 5.193 0.577 12.705 1.00 92.31 113 PHE A C 1
ATOM 933 O O . PHE A 1 113 ? 4.256 0.131 13.356 1.00 92.31 113 PHE A O 1
ATOM 940 N N . ARG A 1 114 ? 6.242 1.170 13.289 1.00 90.69 114 ARG A N 1
ATOM 941 C CA . ARG A 1 114 ? 6.358 1.428 14.734 1.00 90.69 114 ARG A CA 1
ATOM 942 C C . ARG A 1 114 ? 5.913 2.836 15.131 1.00 90.69 114 ARG A C 1
ATOM 944 O O . ARG A 1 114 ? 6.064 3.202 16.292 1.00 90.69 114 ARG A O 1
ATOM 951 N N . ASP A 1 115 ? 5.426 3.632 14.183 1.00 92.50 115 ASP A N 1
ATOM 952 C CA . ASP A 1 115 ? 4.884 4.956 14.462 1.00 92.50 115 ASP A CA 1
ATOM 953 C C . ASP A 1 115 ? 3.620 4.843 15.328 1.00 92.50 115 ASP A C 1
ATOM 955 O O . ASP A 1 115 ? 2.617 4.281 14.892 1.00 92.50 115 ASP A O 1
ATOM 959 N N . GLU A 1 116 ? 3.670 5.335 16.569 1.00 89.12 116 GLU A N 1
ATOM 960 C CA . GLU A 1 116 ? 2.553 5.196 17.516 1.00 89.12 116 GLU A CA 1
ATOM 961 C C . GLU A 1 116 ? 1.337 6.045 17.122 1.00 89.12 116 GLU A C 1
ATOM 963 O O . GLU A 1 116 ? 0.210 5.659 17.430 1.00 89.12 116 GLU A O 1
ATOM 968 N N . GLU A 1 117 ? 1.541 7.162 16.418 1.00 90.12 117 GLU A N 1
ATOM 969 C CA . GLU A 1 117 ? 0.448 8.009 15.930 1.00 90.12 117 GLU A CA 1
ATOM 970 C C . GLU A 1 117 ? -0.408 7.257 14.901 1.00 90.12 117 GLU A C 1
ATOM 972 O O . GLU A 1 117 ? -1.636 7.256 14.987 1.00 90.12 117 GLU A O 1
ATOM 977 N N . THR A 1 118 ? 0.238 6.546 13.976 1.00 89.50 118 THR A N 1
ATOM 978 C CA . THR A 1 118 ? -0.440 5.808 12.903 1.00 89.50 118 THR A CA 1
ATOM 979 C C . THR A 1 118 ? -0.849 4.390 13.313 1.00 89.50 118 THR A C 1
ATOM 981 O O . THR A 1 118 ? -1.916 3.918 12.924 1.00 89.50 118 THR A O 1
ATOM 984 N N . TYR A 1 119 ? -0.011 3.688 14.082 1.00 92.06 119 TYR A N 1
ATOM 985 C CA . TYR A 1 119 ? -0.138 2.250 14.368 1.00 92.06 119 TYR A CA 1
ATOM 986 C C . TYR A 1 119 ? -0.231 1.921 15.859 1.00 92.06 119 TYR A C 1
ATOM 988 O O . TYR A 1 119 ? -0.098 0.760 16.241 1.00 92.06 119 TYR A O 1
ATOM 996 N N . GLY A 1 120 ? -0.497 2.902 16.726 1.00 90.69 120 GLY A N 1
ATOM 997 C CA . GLY A 1 120 ? -0.615 2.679 18.171 1.00 90.69 120 GLY A CA 1
ATOM 998 C C . GLY A 1 120 ? -1.664 1.627 18.556 1.00 90.69 120 GLY A C 1
ATOM 999 O O . GLY A 1 120 ? -1.506 0.951 19.571 1.00 90.69 120 GLY A O 1
ATOM 1000 N N . PHE A 1 121 ? -2.685 1.420 17.716 1.00 92.75 121 PHE A N 1
ATOM 1001 C CA . PHE A 1 121 ? -3.680 0.359 17.901 1.00 92.75 121 PHE A CA 1
ATOM 1002 C C . PHE A 1 121 ? -3.099 -1.062 17.759 1.00 92.75 121 PHE A C 1
ATOM 1004 O O . PHE A 1 121 ? -3.671 -1.994 18.301 1.00 92.75 121 PHE A O 1
ATOM 1011 N N . LEU A 1 122 ? -1.929 -1.228 17.130 1.00 92.56 122 LEU A N 1
ATOM 1012 C CA . LEU A 1 122 ? -1.223 -2.509 16.984 1.00 92.56 122 LEU A CA 1
ATOM 1013 C C . LEU A 1 122 ? -0.143 -2.747 18.044 1.00 92.56 122 LEU A C 1
ATOM 1015 O O . LEU A 1 122 ? 0.600 -3.720 17.944 1.00 92.56 122 LEU A O 1
ATOM 1019 N N . LYS A 1 123 ? 0.004 -1.870 19.046 1.00 85.81 123 LYS A N 1
ATOM 1020 C CA . LYS A 1 123 ? 1.159 -1.871 19.964 1.00 85.81 123 LYS A CA 1
ATOM 1021 C C . LYS A 1 123 ? 1.424 -3.220 20.643 1.00 85.81 123 LYS A C 1
ATOM 1023 O O . LYS A 1 123 ? 2.582 -3.580 20.828 1.00 85.81 123 LYS A O 1
ATOM 1028 N N . SER A 1 124 ? 0.380 -3.976 20.979 1.00 87.19 124 SER A N 1
ATOM 1029 C CA . SER A 1 124 ? 0.478 -5.316 21.582 1.00 87.19 124 SER A CA 1
ATOM 1030 C C . SER A 1 124 ? 0.875 -6.426 20.600 1.00 87.19 124 SER A C 1
ATOM 1032 O O . SER A 1 124 ? 1.157 -7.537 21.036 1.00 87.19 124 SER A O 1
ATOM 1034 N N . ARG A 1 125 ? 0.893 -6.140 19.294 1.00 89.06 125 ARG A N 1
ATOM 1035 C CA . ARG A 1 125 ? 1.050 -7.114 18.203 1.00 89.06 125 ARG A CA 1
ATOM 1036 C C . ARG A 1 125 ? 2.167 -6.768 17.218 1.00 89.06 125 ARG A C 1
ATOM 1038 O O . ARG A 1 125 ? 2.373 -7.476 16.236 1.00 89.06 125 ARG A O 1
ATOM 1045 N N . LEU A 1 126 ? 2.933 -5.707 17.480 1.00 78.00 126 LEU A N 1
ATOM 1046 C CA . LEU A 1 126 ? 4.026 -5.257 16.606 1.00 78.00 126 LEU A CA 1
ATOM 1047 C C . LEU A 1 126 ? 5.105 -6.327 16.370 1.00 78.00 126 LEU A C 1
ATOM 1049 O O . LEU A 1 126 ? 5.789 -6.303 15.345 1.00 78.00 126 LEU A O 1
ATOM 1053 N N . GLU A 1 127 ? 5.266 -7.259 17.308 1.00 82.31 127 GLU A N 1
ATOM 1054 C CA . GLU A 1 127 ? 6.206 -8.380 17.204 1.00 82.31 127 GLU A CA 1
ATOM 1055 C C . GLU A 1 127 ? 5.854 -9.334 16.056 1.00 82.31 127 GLU A C 1
ATOM 1057 O O . GLU A 1 127 ? 6.746 -9.956 15.487 1.00 82.31 127 GLU A O 1
ATOM 1062 N N . GLU A 1 128 ? 4.584 -9.389 15.642 1.00 85.88 128 GLU A N 1
ATOM 1063 C CA . GLU A 1 128 ? 4.130 -10.270 14.567 1.00 85.88 128 GLU A CA 1
ATOM 1064 C C . GLU A 1 128 ? 4.640 -9.845 13.187 1.00 85.88 128 GLU A C 1
ATOM 1066 O O . GLU A 1 128 ? 4.587 -10.656 12.271 1.00 85.88 128 GLU A O 1
ATOM 1071 N N . ILE A 1 129 ? 5.106 -8.604 13.010 1.00 79.50 129 ILE A N 1
ATOM 1072 C CA . ILE A 1 129 ? 5.492 -8.020 11.710 1.00 79.50 129 ILE A CA 1
ATOM 1073 C C . ILE A 1 129 ? 6.939 -8.395 1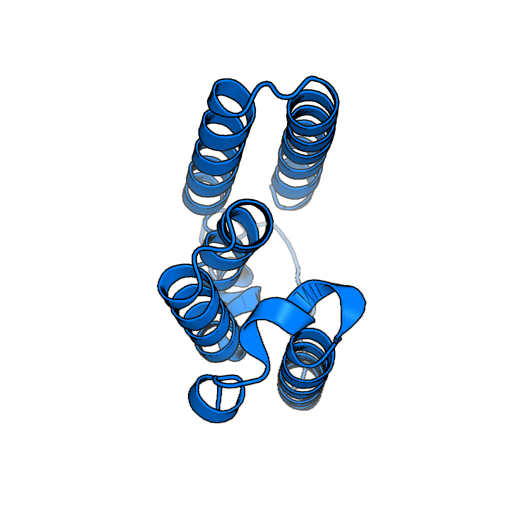1.301 1.00 79.50 129 ILE A C 1
ATOM 1075 O O . ILE A 1 129 ? 7.340 -8.145 10.162 1.00 79.50 129 ILE A O 1
ATOM 1079 N N . GLN A 1 130 ? 7.727 -8.987 12.208 1.00 63.00 130 GLN A N 1
ATOM 1080 C CA . GLN A 1 130 ? 9.134 -9.367 11.985 1.00 63.00 130 GLN A CA 1
ATOM 1081 C C . GLN A 1 130 ? 9.283 -10.664 11.182 1.00 63.00 130 GLN A C 1
ATOM 1083 O O . GLN A 1 130 ? 10.198 -10.685 10.322 1.00 63.00 130 GLN A O 1
#

Sequence (130 aa):
MFSEYQRVNGIFHGMYLLALKQEDLKMAHLLVDKQVELVKCFEMGKYYEAASRLELAKIEKEEDQVIALMKEMLAGVSLINSFYESPLYRHMEFKKPGEKFFEELRKNLLKCFRDEETYGFLKSRLEEIQ

Foldseek 3Di:
DVVVLVVVLVVLVVQLVVCVVVVVVVSNVVSLVVNLVSCVVLVQDQLSNLVSCLVSCLVVVVQVSNLVSLLSNLVCLVVRVVSCVPPSCVVPDDDDDDPVVSVVVSVVSLVVCPPCVRNVSCVVPSVSND